Protein AF-A0A382VQM9-F1 (afdb_monomer_lite)

Sequence (97 aa):
MYSGVLDGTIPHLQFSIEIQSNNLTYHKPYTKKQQINYKLIKYLHEIEGLGYRKISQKMNSWGIPTIRGKKWFPQSVFSVLKRKHQRDMRIEQIRNK

Organism: NCBI:txid408172

Structure (mmCIF, N/CA/C/O backbone):
data_AF-A0A382VQM9-F1
#
_entry.id   AF-A0A382VQM9-F1
#
loop_
_atom_site.group_PDB
_atom_site.id
_atom_site.type_symbol
_atom_site.label_atom_id
_atom_site.label_alt_id
_atom_site.label_comp_id
_atom_site.label_asym_id
_atom_site.label_entity_id
_atom_site.label_seq_id
_atom_site.pdbx_PDB_ins_code
_atom_site.Cartn_x
_atom_site.Cartn_y
_atom_site.Cartn_z
_atom_site.occupancy
_atom_site.B_iso_or_equiv
_atom_site.auth_seq_id
_atom_site.auth_comp_id
_atom_site.auth_asym_id
_atom_site.auth_atom_id
_atom_site.pdbx_PDB_model_num
ATOM 1 N N . MET A 1 1 ? 26.542 -57.636 -54.377 1.00 38.16 1 MET A N 1
ATOM 2 C CA . MET A 1 1 ? 25.975 -57.012 -53.164 1.00 38.16 1 MET A CA 1
ATOM 3 C C . MET A 1 1 ? 26.487 -55.582 -53.109 1.00 38.16 1 MET A C 1
ATOM 5 O O . MET A 1 1 ? 27.626 -55.384 -52.719 1.00 38.16 1 MET A O 1
ATOM 9 N N . TYR A 1 2 ? 25.710 -54.613 -53.596 1.00 44.34 2 TYR A N 1
ATOM 10 C CA . TYR A 1 2 ? 26.080 -53.199 -53.507 1.00 44.34 2 TYR A CA 1
ATOM 11 C C . TYR A 1 2 ? 25.390 -52.599 -52.283 1.00 44.34 2 TYR A C 1
ATOM 13 O O . TYR A 1 2 ? 24.163 -52.569 -52.212 1.00 44.34 2 TYR A O 1
ATOM 21 N N . SER A 1 3 ? 26.190 -52.185 -51.302 1.00 53.97 3 SER A N 1
ATOM 22 C CA . SER A 1 3 ? 25.751 -51.393 -50.159 1.00 53.97 3 SER A CA 1
ATOM 23 C C . SER A 1 3 ? 25.333 -50.011 -50.660 1.00 53.97 3 SER A C 1
ATOM 25 O O . SER A 1 3 ? 26.183 -49.217 -51.062 1.00 53.97 3 SER A O 1
ATOM 27 N N . GLY A 1 4 ? 24.028 -49.738 -50.676 1.00 56.97 4 GLY A N 1
ATOM 28 C CA . GLY A 1 4 ? 23.496 -48.417 -50.991 1.00 56.97 4 GLY A CA 1
ATOM 29 C C . GLY A 1 4 ? 23.845 -47.434 -49.880 1.00 56.97 4 GLY A C 1
ATOM 30 O O . GLY A 1 4 ? 23.114 -47.320 -48.900 1.00 56.97 4 GLY A O 1
ATOM 31 N N . VAL A 1 5 ? 24.983 -46.756 -50.016 1.00 60.66 5 VAL A N 1
ATOM 32 C CA . VAL A 1 5 ? 25.283 -45.544 -49.251 1.00 60.66 5 VAL A CA 1
ATOM 33 C C . VAL A 1 5 ? 24.310 -44.476 -49.745 1.00 60.66 5 VAL A C 1
ATOM 35 O O . VAL A 1 5 ? 24.232 -44.220 -50.945 1.00 60.66 5 VAL A O 1
ATOM 38 N N . LEU A 1 6 ? 23.514 -43.911 -48.837 1.00 61.03 6 LEU A N 1
ATOM 39 C CA . LEU A 1 6 ? 22.602 -42.814 -49.151 1.00 61.03 6 LEU A CA 1
ATOM 40 C C . LEU A 1 6 ? 23.435 -41.561 -49.439 1.00 61.03 6 LEU A C 1
ATOM 42 O O . LEU A 1 6 ? 23.846 -40.861 -48.518 1.00 61.03 6 LEU A O 1
ATOM 46 N N . ASP A 1 7 ? 23.706 -41.314 -50.717 1.00 63.38 7 ASP A N 1
ATOM 47 C CA . ASP A 1 7 ? 24.380 -40.110 -51.193 1.00 63.38 7 ASP A CA 1
ATOM 48 C C . ASP A 1 7 ? 23.315 -39.023 -51.417 1.00 63.38 7 ASP A C 1
ATOM 50 O O . ASP A 1 7 ? 22.604 -39.007 -52.423 1.00 63.38 7 ASP A O 1
ATOM 54 N N . GLY A 1 8 ? 23.106 -38.174 -50.407 1.00 70.31 8 GLY A N 1
ATOM 55 C CA . GLY A 1 8 ? 22.098 -37.115 -50.442 1.00 70.31 8 GLY A CA 1
ATOM 56 C C . GLY A 1 8 ? 22.205 -36.148 -49.263 1.00 70.31 8 GLY A C 1
ATOM 57 O O . GLY A 1 8 ? 22.527 -36.536 -48.140 1.00 70.31 8 GLY A O 1
ATOM 58 N N . THR A 1 9 ? 21.936 -34.865 -49.513 1.00 72.06 9 THR A N 1
ATOM 59 C CA . THR A 1 9 ? 21.927 -33.821 -48.484 1.00 72.06 9 THR A CA 1
ATOM 60 C C . THR A 1 9 ? 20.751 -34.023 -47.528 1.00 72.06 9 THR A C 1
ATOM 62 O O . THR A 1 9 ? 19.591 -34.010 -47.933 1.00 72.06 9 THR A O 1
ATOM 65 N N . ILE A 1 10 ? 21.042 -34.201 -46.236 1.00 77.56 10 ILE A N 1
ATOM 66 C CA . ILE A 1 10 ? 20.014 -34.309 -45.194 1.00 77.56 10 ILE A CA 1
ATOM 67 C C . ILE A 1 10 ? 19.421 -32.907 -44.965 1.00 77.56 10 ILE A C 1
ATOM 69 O O . ILE A 1 10 ? 20.153 -32.005 -44.534 1.00 77.56 10 ILE A O 1
ATOM 73 N N . PRO A 1 11 ? 18.122 -32.687 -45.239 1.00 78.50 11 PRO A N 1
ATOM 74 C CA . PRO A 1 11 ? 17.492 -31.403 -44.979 1.00 78.50 11 PRO A CA 1
ATOM 75 C C . PRO A 1 11 ? 17.464 -31.167 -43.469 1.00 78.50 11 PRO A C 1
ATOM 77 O O . PRO A 1 11 ? 16.937 -31.979 -42.709 1.00 78.50 11 PRO A O 1
ATOM 80 N N . HIS A 1 12 ? 18.040 -30.055 -43.028 1.00 81.50 12 HIS A N 1
ATOM 81 C CA . HIS A 1 12 ? 18.040 -29.653 -41.630 1.00 81.50 12 HIS A CA 1
ATOM 82 C C . HIS A 1 12 ? 17.534 -28.221 -41.509 1.00 81.50 12 HIS A C 1
ATOM 84 O O . HIS A 1 12 ? 17.788 -27.370 -42.362 1.00 81.50 12 HIS A O 1
ATOM 90 N N . LEU A 1 13 ? 16.790 -27.972 -40.437 1.00 84.31 13 LEU A N 1
ATOM 91 C CA . LEU A 1 13 ? 16.310 -26.650 -40.082 1.00 84.31 13 LEU A CA 1
ATOM 92 C C . LEU A 1 13 ? 17.270 -26.060 -39.054 1.00 84.31 13 LEU A C 1
ATOM 94 O O . LEU A 1 13 ? 17.420 -26.603 -37.961 1.00 84.31 13 LEU A O 1
ATOM 98 N N . GLN A 1 14 ? 17.890 -24.940 -39.404 1.00 85.69 14 GLN A N 1
ATOM 99 C CA . GLN A 1 14 ? 18.686 -24.153 -38.477 1.00 85.69 14 GLN A CA 1
ATOM 100 C C . GLN A 1 14 ? 17.975 -22.832 -38.212 1.00 85.69 14 GLN A C 1
ATOM 102 O O . GLN A 1 14 ? 17.559 -22.134 -39.135 1.00 85.69 14 GLN A O 1
ATOM 107 N N . PHE A 1 15 ? 17.856 -22.481 -36.941 1.00 89.44 15 PHE A N 1
ATOM 108 C CA . PHE A 1 15 ? 17.435 -21.158 -36.514 1.00 89.44 15 PHE A CA 1
ATOM 109 C C . PHE A 1 15 ? 18.259 -20.736 -35.301 1.00 89.44 15 PHE A C 1
ATOM 111 O O . PHE A 1 15 ? 18.788 -21.572 -34.565 1.00 89.44 15 PHE A O 1
ATOM 118 N N . SER A 1 16 ? 18.337 -19.427 -35.096 1.00 88.56 16 SER A N 1
ATOM 119 C CA . SER A 1 16 ? 18.938 -18.817 -33.916 1.00 88.56 16 SER A CA 1
ATOM 120 C C . SER A 1 16 ? 17.827 -18.222 -33.059 1.00 88.56 16 SER A C 1
ATOM 122 O O . SER A 1 16 ? 16.922 -17.575 -33.584 1.00 88.56 16 SER A O 1
ATOM 124 N N . ILE A 1 17 ? 17.891 -18.443 -31.747 1.00 88.75 17 ILE A N 1
ATOM 125 C CA . ILE A 1 17 ? 17.015 -17.785 -30.774 1.00 88.75 17 ILE A CA 1
ATOM 126 C C . ILE A 1 17 ? 17.882 -16.867 -29.923 1.00 88.75 17 ILE A C 1
ATOM 128 O O . ILE A 1 17 ? 18.872 -17.309 -29.344 1.00 88.75 17 ILE A O 1
ATOM 132 N N . GLU A 1 18 ? 17.465 -15.612 -29.804 1.00 85.69 18 GLU A N 1
ATOM 133 C CA . GLU A 1 18 ? 18.025 -14.659 -28.852 1.00 85.69 18 GLU A CA 1
ATOM 134 C C . GLU A 1 18 ? 17.011 -14.401 -27.737 1.00 85.69 18 GLU A C 1
ATOM 136 O O . GLU A 1 18 ? 15.826 -14.181 -27.988 1.00 85.69 18 GLU A O 1
ATOM 141 N N . ILE A 1 19 ? 17.477 -14.453 -26.488 1.00 84.94 19 ILE A N 1
ATOM 142 C CA . ILE A 1 19 ? 16.657 -14.218 -25.297 1.00 84.94 19 ILE A CA 1
ATOM 143 C C . ILE A 1 19 ? 17.305 -13.085 -24.511 1.00 84.94 19 ILE A C 1
ATOM 145 O O . ILE A 1 19 ? 18.454 -13.194 -24.086 1.00 84.94 19 ILE A O 1
ATOM 149 N N . GLN A 1 20 ? 16.549 -12.017 -24.272 1.00 80.94 20 GLN A N 1
ATOM 150 C CA . GLN A 1 20 ? 16.962 -10.905 -23.425 1.00 80.94 20 GLN A CA 1
ATOM 151 C C . GLN A 1 20 ? 16.098 -10.867 -22.161 1.00 80.94 20 GLN A C 1
ATOM 153 O O . GLN A 1 20 ? 14.905 -11.160 -22.194 1.00 80.94 20 GLN A O 1
ATOM 158 N N . SER A 1 21 ? 16.698 -10.510 -21.023 1.00 80.88 21 SER A N 1
ATOM 159 C CA . SER A 1 21 ? 15.940 -10.207 -19.809 1.00 80.88 21 SER A CA 1
ATOM 160 C C . SER A 1 21 ? 16.595 -9.078 -19.023 1.00 80.88 21 SER A C 1
ATOM 162 O O . SER A 1 21 ? 17.809 -9.075 -18.817 1.00 80.88 21 SER A O 1
ATOM 164 N N . ASN A 1 22 ? 15.785 -8.158 -18.499 1.00 85.12 22 ASN A N 1
ATOM 165 C CA . ASN A 1 22 ? 16.258 -7.079 -17.624 1.00 85.12 22 ASN A CA 1
ATOM 166 C C . ASN A 1 22 ? 16.152 -7.454 -16.137 1.00 85.12 22 ASN A C 1
ATOM 168 O O . ASN A 1 22 ? 15.980 -6.605 -15.262 1.00 85.12 22 ASN A O 1
ATOM 172 N N . ASN A 1 23 ? 16.254 -8.747 -15.821 1.00 81.12 23 ASN A N 1
ATOM 173 C CA . ASN A 1 23 ? 16.098 -9.247 -14.454 1.00 81.12 23 ASN A CA 1
ATOM 174 C C . ASN A 1 23 ? 17.187 -8.737 -13.494 1.00 81.12 23 ASN A C 1
ATOM 176 O O . ASN A 1 23 ? 16.967 -8.707 -12.283 1.00 81.12 23 ASN A O 1
ATOM 180 N N . LEU A 1 24 ? 18.332 -8.298 -14.030 1.00 82.88 24 LEU A N 1
ATOM 181 C CA . LEU A 1 24 ? 19.457 -7.744 -13.273 1.00 82.88 24 LEU A CA 1
ATOM 182 C C . LEU A 1 24 ? 19.340 -6.229 -13.015 1.00 82.88 24 LEU A C 1
ATOM 184 O O . LEU A 1 24 ? 20.195 -5.653 -12.343 1.00 82.88 24 LEU A O 1
ATOM 188 N N . THR A 1 25 ? 18.294 -5.555 -13.508 1.00 82.94 25 THR A N 1
ATOM 189 C CA . THR A 1 25 ? 18.081 -4.133 -13.209 1.00 82.94 25 THR A CA 1
ATOM 190 C C . THR A 1 25 ? 17.675 -3.943 -11.745 1.00 82.94 25 THR A C 1
ATOM 192 O O . THR A 1 25 ? 16.670 -4.481 -11.273 1.00 82.94 25 THR A O 1
ATOM 195 N N . TYR A 1 26 ? 18.448 -3.148 -10.999 1.00 84.62 26 TYR A N 1
ATOM 196 C CA . TYR A 1 26 ? 18.162 -2.894 -9.589 1.00 84.62 26 TYR A CA 1
ATOM 197 C C . TYR A 1 26 ? 16.861 -2.101 -9.397 1.00 84.62 26 TYR A C 1
ATOM 199 O O . TYR A 1 26 ? 16.658 -1.020 -9.955 1.00 84.62 26 TYR A O 1
ATOM 207 N N . HIS A 1 27 ? 16.007 -2.592 -8.498 1.00 83.81 27 HIS A N 1
ATOM 208 C CA . HIS A 1 27 ? 14.822 -1.884 -8.032 1.00 83.81 27 HIS A CA 1
ATOM 209 C C . HIS A 1 27 ? 14.820 -1.818 -6.509 1.00 83.81 27 HIS A C 1
ATOM 211 O O . HIS A 1 27 ? 14.772 -2.848 -5.840 1.00 83.81 27 HIS A O 1
ATOM 217 N N . LYS A 1 28 ? 14.765 -0.602 -5.947 1.00 87.19 28 LYS A N 1
ATOM 218 C CA . LYS A 1 28 ? 14.651 -0.413 -4.492 1.00 87.19 28 LYS A CA 1
ATOM 219 C C . LYS A 1 28 ? 13.468 -1.221 -3.954 1.00 87.19 28 LYS A C 1
ATOM 221 O O . LYS A 1 28 ? 12.349 -0.888 -4.355 1.00 87.19 28 LYS A O 1
ATOM 226 N N . PRO A 1 29 ? 13.657 -2.219 -3.075 1.00 88.06 29 PRO A N 1
ATOM 227 C CA . PRO A 1 29 ? 12.580 -3.095 -2.630 1.00 88.06 29 PRO A CA 1
ATOM 228 C C . PRO A 1 29 ? 11.525 -2.330 -1.826 1.00 88.06 29 PRO A C 1
ATOM 230 O O . PRO A 1 29 ? 11.793 -1.289 -1.220 1.00 88.06 29 PRO A O 1
ATOM 233 N N . TYR A 1 30 ? 10.300 -2.850 -1.837 1.00 91.69 30 TYR A N 1
ATOM 234 C CA . TYR A 1 30 ? 9.238 -2.349 -0.970 1.00 91.69 30 TYR A CA 1
ATOM 235 C C . TYR A 1 30 ? 9.560 -2.774 0.464 1.00 91.69 30 TYR A C 1
ATOM 237 O O . TYR A 1 30 ? 9.859 -3.941 0.709 1.00 91.69 30 TYR A O 1
ATOM 245 N N . THR A 1 31 ? 9.566 -1.842 1.415 1.00 94.31 31 THR A N 1
ATOM 246 C CA . THR A 1 31 ? 9.984 -2.182 2.781 1.00 94.31 31 THR A CA 1
ATOM 247 C C . THR A 1 31 ? 8.956 -3.094 3.455 1.00 94.31 31 THR A C 1
ATOM 249 O O . THR A 1 31 ? 7.767 -3.044 3.136 1.00 94.31 31 THR A O 1
ATOM 252 N N . LYS A 1 32 ? 9.380 -3.897 4.442 1.00 95.25 32 LYS A N 1
ATOM 253 C CA . LYS A 1 32 ? 8.484 -4.820 5.170 1.00 95.25 32 LYS A CA 1
ATOM 254 C C . LYS A 1 32 ? 7.229 -4.113 5.703 1.00 95.25 32 LYS A C 1
ATOM 256 O O . LYS A 1 32 ? 6.115 -4.567 5.460 1.00 95.25 32 LYS A O 1
ATOM 261 N N . LYS A 1 33 ? 7.394 -2.945 6.340 1.00 94.69 33 LYS A N 1
ATOM 262 C CA . LYS A 1 33 ? 6.280 -2.121 6.847 1.00 94.69 33 LYS A CA 1
ATOM 263 C C . LYS A 1 33 ? 5.351 -1.644 5.730 1.00 94.69 33 LYS A C 1
ATOM 265 O O . LYS A 1 33 ? 4.134 -1.681 5.884 1.00 94.69 33 LYS A O 1
ATOM 270 N N . GLN A 1 34 ? 5.913 -1.205 4.601 1.00 95.56 34 GLN A N 1
ATOM 271 C CA . GLN A 1 34 ? 5.119 -0.825 3.436 1.00 95.56 34 GLN A CA 1
ATOM 272 C C . GLN A 1 34 ? 4.280 -2.012 2.940 1.00 95.56 34 GLN A C 1
ATOM 274 O O . GLN A 1 34 ? 3.087 -1.855 2.687 1.00 95.56 34 GLN A O 1
ATOM 279 N N . GLN A 1 35 ? 4.881 -3.200 2.854 1.00 96.31 35 GLN A N 1
ATOM 280 C CA . GLN A 1 35 ? 4.221 -4.405 2.357 1.00 96.31 35 GLN A CA 1
ATOM 281 C C . GLN A 1 35 ? 3.107 -4.895 3.281 1.00 96.31 35 GLN A C 1
ATOM 283 O O . GLN A 1 35 ? 2.035 -5.238 2.788 1.00 96.31 35 GLN A O 1
ATOM 288 N N . ILE A 1 36 ? 3.329 -4.872 4.597 1.00 96.81 36 ILE A N 1
ATOM 289 C CA . ILE A 1 36 ? 2.305 -5.202 5.599 1.00 96.81 36 ILE A CA 1
ATOM 290 C C . ILE A 1 36 ? 1.127 -4.233 5.488 1.00 96.81 36 ILE A C 1
ATOM 292 O O . ILE A 1 36 ? -0.010 -4.674 5.341 1.00 96.81 36 ILE A O 1
ATOM 296 N N . ASN A 1 37 ? 1.395 -2.922 5.463 1.00 96.75 37 ASN A N 1
ATOM 297 C CA . ASN A 1 37 ? 0.343 -1.914 5.332 1.00 96.75 37 ASN A CA 1
ATOM 298 C C . ASN A 1 37 ? -0.464 -2.098 4.040 1.00 96.75 37 ASN A C 1
ATOM 300 O O . ASN A 1 37 ? -1.688 -2.039 4.077 1.00 96.75 37 ASN A O 1
ATOM 304 N N . TYR A 1 38 ? 0.202 -2.348 2.906 1.00 98.00 38 TYR A N 1
ATOM 305 C CA . TYR A 1 38 ? -0.480 -2.617 1.639 1.00 98.00 38 TYR A CA 1
ATOM 306 C C . TYR A 1 38 ? -1.361 -3.868 1.713 1.00 98.00 38 TYR A C 1
ATOM 308 O O . TYR A 1 38 ? -2.525 -3.793 1.337 1.00 98.00 38 TYR A O 1
ATOM 316 N N . LYS A 1 39 ? -0.834 -4.994 2.213 1.00 98.12 39 LYS A N 1
ATOM 317 C CA . LYS A 1 39 ? -1.591 -6.251 2.323 1.00 98.12 39 LYS A CA 1
ATOM 318 C C . LYS A 1 39 ? -2.828 -6.085 3.202 1.00 98.12 39 LYS A C 1
ATOM 320 O O . LYS A 1 39 ? -3.910 -6.491 2.796 1.00 98.12 39 LYS A O 1
ATOM 325 N N . LEU A 1 40 ? -2.674 -5.442 4.359 1.00 98.00 40 LEU A N 1
ATOM 326 C CA . LEU A 1 40 ? -3.780 -5.183 5.276 1.00 98.00 40 LEU A CA 1
ATOM 327 C C . LEU A 1 40 ? -4.838 -4.277 4.638 1.00 98.00 40 LEU A C 1
ATOM 329 O O . LEU A 1 40 ? -6.018 -4.603 4.658 1.00 98.00 40 LEU A O 1
ATOM 333 N N . ILE A 1 41 ? -4.426 -3.160 4.031 1.00 98.31 41 ILE A N 1
ATOM 334 C CA . ILE A 1 41 ? -5.358 -2.243 3.359 1.00 98.31 41 ILE A CA 1
ATOM 335 C C . ILE A 1 41 ? -6.080 -2.939 2.206 1.00 98.31 41 ILE A C 1
ATOM 337 O O . ILE A 1 41 ? -7.285 -2.759 2.060 1.00 98.31 41 ILE A O 1
ATOM 341 N N . LYS A 1 42 ? -5.362 -3.732 1.405 1.00 98.38 42 LYS A N 1
ATOM 342 C CA . LYS A 1 42 ? -5.936 -4.488 0.291 1.00 98.38 42 LYS A CA 1
ATOM 343 C C . LYS A 1 42 ? -6.979 -5.486 0.786 1.00 98.38 42 LYS A C 1
ATOM 345 O O . LYS A 1 42 ? -8.091 -5.476 0.281 1.00 98.38 42 LYS A O 1
ATOM 350 N N . TYR A 1 43 ? -6.648 -6.270 1.811 1.00 98.50 43 TYR A N 1
ATOM 351 C CA . TYR A 1 43 ? -7.579 -7.209 2.436 1.00 98.50 43 TYR A CA 1
ATOM 352 C C . TYR A 1 43 ? -8.849 -6.499 2.927 1.00 98.50 43 TYR A C 1
ATOM 354 O O . TYR A 1 43 ? -9.958 -6.877 2.565 1.00 98.50 43 TYR A O 1
ATOM 362 N N . LEU A 1 44 ? -8.693 -5.405 3.678 1.00 98.44 44 LEU A N 1
ATOM 363 C CA . LEU A 1 44 ? -9.831 -4.646 4.199 1.00 98.44 44 LEU A CA 1
ATOM 364 C C . LEU A 1 44 ? -10.696 -4.019 3.097 1.00 98.44 44 LEU A C 1
ATOM 366 O O . LEU A 1 44 ? -11.885 -3.801 3.307 1.00 98.44 44 LEU A O 1
ATOM 370 N N . HIS A 1 45 ? -10.105 -3.670 1.958 1.00 98.31 45 HIS A N 1
ATOM 371 C CA . HIS A 1 45 ? -10.830 -3.039 0.865 1.00 98.31 45 HIS A CA 1
ATOM 372 C C . HIS A 1 45 ? -11.529 -4.056 -0.039 1.00 98.31 45 HIS A C 1
ATOM 374 O O . HIS A 1 45 ? -12.707 -3.887 -0.333 1.00 98.31 45 HIS A O 1
ATOM 380 N N . GLU A 1 46 ? -10.809 -5.089 -0.474 1.00 97.94 46 GLU A N 1
ATOM 381 C CA . GLU A 1 46 ? -11.273 -6.035 -1.493 1.00 97.94 46 GLU A CA 1
ATOM 382 C C . GLU A 1 46 ? -12.017 -7.231 -0.893 1.00 97.94 46 GLU A C 1
ATOM 384 O O . GLU A 1 46 ? -13.002 -7.671 -1.472 1.00 97.94 46 GLU A O 1
ATOM 389 N N . ILE A 1 47 ? -11.576 -7.744 0.262 1.00 98.12 47 ILE A N 1
ATOM 390 C CA . ILE A 1 47 ? -12.188 -8.922 0.898 1.00 98.12 47 ILE A CA 1
ATOM 391 C C . ILE A 1 47 ? -13.307 -8.497 1.849 1.00 98.12 47 ILE A C 1
ATOM 393 O O . ILE A 1 47 ? -14.419 -9.002 1.773 1.00 98.12 47 ILE A O 1
ATOM 397 N N . GLU A 1 48 ? -13.037 -7.520 2.716 1.00 97.62 48 GLU A N 1
ATOM 398 C CA . GLU A 1 48 ? -14.014 -7.035 3.706 1.00 97.62 48 GLU A CA 1
ATOM 399 C C . GLU A 1 48 ? -14.943 -5.935 3.154 1.00 97.62 48 GLU A C 1
ATOM 401 O O . GLU A 1 48 ? -15.828 -5.450 3.860 1.00 97.62 48 GLU A O 1
ATOM 406 N N . GLY A 1 49 ? -14.716 -5.469 1.920 1.00 97.88 49 GLY A N 1
ATOM 407 C CA . GLY A 1 49 ? -15.559 -4.463 1.264 1.00 97.88 49 GLY A CA 1
ATOM 408 C C . GLY A 1 49 ? -15.580 -3.090 1.950 1.00 97.88 49 GLY A C 1
ATOM 409 O O . GLY A 1 49 ? -16.521 -2.310 1.775 1.00 97.88 49 GLY A O 1
ATOM 410 N N . LEU A 1 50 ? -14.580 -2.755 2.774 1.00 98.06 50 LEU A N 1
ATOM 411 C CA . LEU A 1 50 ? -14.579 -1.491 3.506 1.00 98.06 50 LEU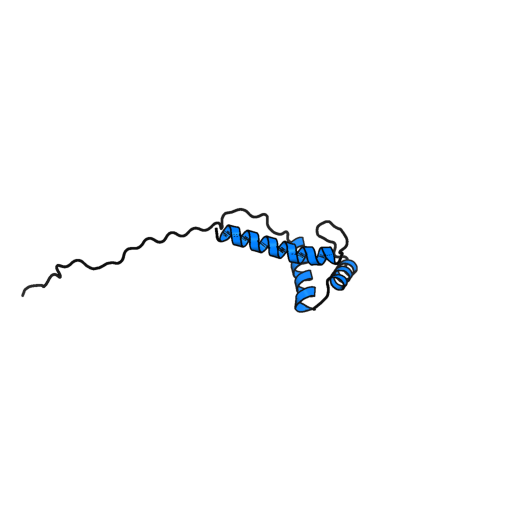 A CA 1
ATOM 412 C C . LEU A 1 50 ? -14.194 -0.320 2.598 1.00 98.06 50 LEU A C 1
ATOM 414 O O . LEU A 1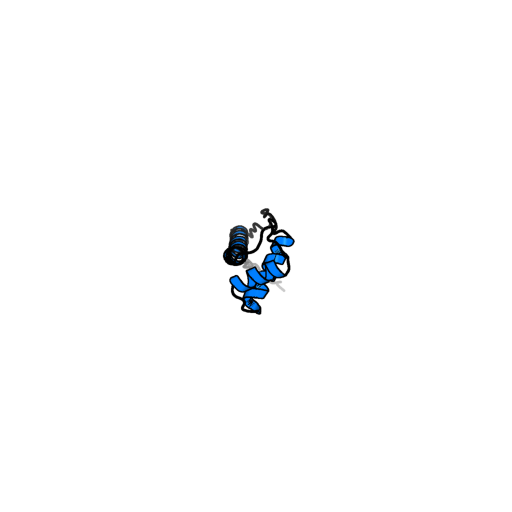 50 ? -13.179 -0.322 1.897 1.00 98.06 50 LEU A O 1
ATOM 418 N N . GLY A 1 51 ? -14.970 0.760 2.696 1.00 98.25 51 GLY A N 1
ATOM 419 C CA . GLY A 1 51 ? -14.604 2.044 2.105 1.00 98.25 51 GLY A CA 1
ATOM 420 C C . GLY A 1 51 ? -13.395 2.683 2.801 1.00 98.25 51 GLY A C 1
ATOM 421 O O . GLY A 1 51 ? -13.158 2.485 3.998 1.00 98.25 51 GLY A O 1
ATOM 422 N N . TYR A 1 52 ? -12.661 3.536 2.081 1.00 98.50 52 TYR A N 1
ATOM 423 C CA . TYR A 1 52 ? -11.406 4.140 2.559 1.00 98.50 52 TYR A CA 1
ATOM 424 C C . TYR A 1 52 ? -11.531 4.901 3.884 1.00 98.50 52 TYR A C 1
ATOM 426 O O . TYR A 1 52 ? -10.607 4.876 4.699 1.00 98.50 52 TYR A O 1
ATOM 434 N N . ARG A 1 53 ? -12.685 5.533 4.142 1.00 98.50 53 ARG A N 1
ATOM 435 C CA . ARG A 1 53 ? -12.963 6.198 5.423 1.00 98.50 53 ARG A CA 1
ATOM 436 C C . ARG A 1 53 ? -12.934 5.215 6.591 1.00 98.50 53 ARG A C 1
ATOM 438 O O . ARG A 1 53 ? -12.181 5.446 7.537 1.00 98.50 53 ARG A O 1
ATOM 445 N N . LYS A 1 54 ? -13.667 4.102 6.495 1.00 98.50 54 LYS A N 1
ATOM 446 C CA . LYS A 1 54 ? -13.699 3.060 7.536 1.00 98.50 54 LYS A CA 1
ATOM 447 C C . LYS A 1 54 ? -12.318 2.442 7.748 1.00 98.50 54 LYS A C 1
ATOM 449 O O . LYS A 1 54 ? -11.906 2.258 8.888 1.00 98.50 54 LYS A O 1
ATOM 454 N N . ILE A 1 55 ? -11.572 2.193 6.669 1.00 98.62 55 ILE A N 1
ATOM 455 C CA . ILE A 1 55 ? -10.205 1.659 6.757 1.00 98.62 55 ILE A CA 1
ATOM 456 C C . ILE A 1 55 ? -9.293 2.628 7.514 1.00 98.62 55 ILE A C 1
ATOM 458 O O . ILE A 1 55 ? -8.614 2.218 8.451 1.00 98.62 55 ILE A O 1
ATOM 462 N N . SER A 1 56 ? -9.307 3.919 7.162 1.00 98.44 56 SER A N 1
ATOM 463 C CA . SER A 1 56 ? -8.474 4.917 7.847 1.00 98.44 56 SER A CA 1
ATOM 464 C C . SER A 1 56 ? -8.784 5.004 9.346 1.00 98.44 56 SER A C 1
ATOM 466 O O . SER A 1 56 ? -7.866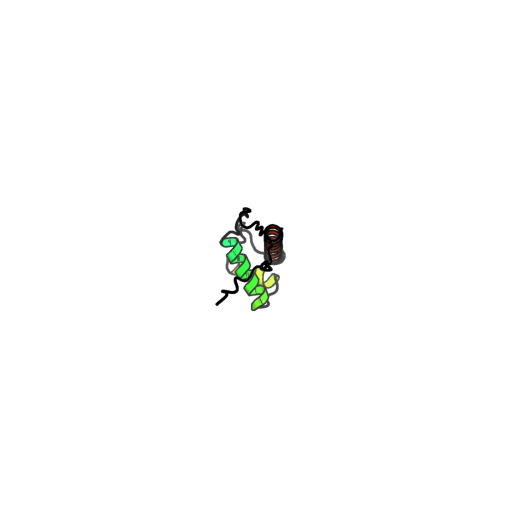 5.050 10.164 1.00 98.44 56 SER A O 1
ATOM 468 N N . GLN A 1 57 ? -10.066 4.942 9.717 1.00 98.44 57 GLN A N 1
ATOM 469 C CA . GLN A 1 57 ? -10.507 4.919 11.110 1.00 98.44 57 GLN A CA 1
ATOM 470 C C . GLN A 1 57 ? -10.040 3.653 11.838 1.00 98.44 57 GLN A C 1
ATOM 472 O O . GLN A 1 57 ? -9.459 3.779 12.913 1.00 98.44 57 GLN A O 1
ATOM 477 N N . LYS A 1 58 ? -10.209 2.459 11.245 1.00 98.25 58 LYS A N 1
ATOM 478 C CA . LYS A 1 58 ? -9.718 1.193 11.820 1.00 98.25 58 LYS A CA 1
ATOM 479 C C . LYS A 1 58 ? -8.210 1.225 12.050 1.00 98.25 58 LYS A C 1
ATOM 481 O O . LYS A 1 58 ? -7.764 0.950 13.155 1.00 98.25 58 LYS A O 1
ATOM 486 N N . MET A 1 59 ? -7.424 1.629 11.051 1.00 98.00 59 MET A N 1
ATOM 487 C CA . MET A 1 59 ? -5.965 1.683 11.195 1.00 98.00 59 MET A CA 1
ATOM 488 C C . MET A 1 59 ? -5.520 2.639 12.306 1.00 98.00 59 MET A C 1
ATOM 490 O O . MET A 1 59 ? -4.613 2.311 13.067 1.00 98.00 59 MET A O 1
ATOM 494 N N . ASN A 1 60 ? -6.174 3.798 12.425 1.00 98.25 60 ASN A N 1
ATOM 495 C CA . ASN A 1 60 ? -5.912 4.739 13.514 1.00 98.25 60 ASN A CA 1
ATOM 496 C C . ASN A 1 60 ? -6.338 4.179 14.879 1.00 98.25 60 ASN A C 1
ATOM 498 O O . ASN A 1 60 ? -5.608 4.349 15.849 1.00 98.25 60 ASN A O 1
ATOM 502 N N . SER A 1 61 ? -7.489 3.505 14.950 1.00 98.25 61 SER A N 1
ATOM 503 C CA . SER A 1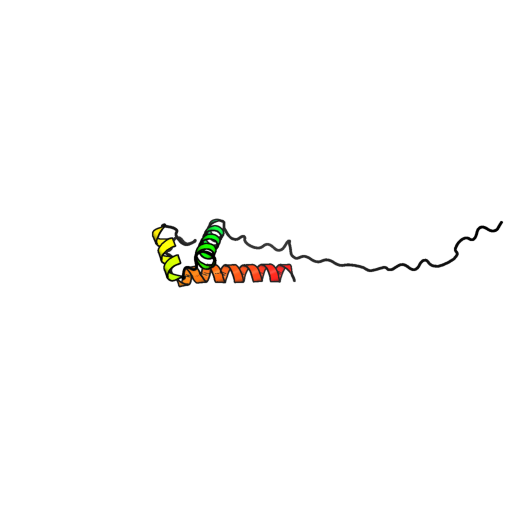 61 ? -8.002 2.874 16.173 1.00 98.25 61 SER A CA 1
ATOM 504 C C . SER A 1 61 ? -7.110 1.732 16.655 1.00 98.25 61 SER A C 1
ATOM 506 O O . SER A 1 61 ? -6.898 1.600 17.853 1.00 98.25 61 SER A O 1
ATOM 508 N N . TRP A 1 62 ? -6.536 0.954 15.740 1.00 97.94 62 TRP A N 1
ATOM 509 C CA . TRP A 1 62 ? -5.562 -0.093 16.056 1.00 97.94 62 TRP A CA 1
ATOM 510 C C . TRP A 1 62 ? -4.166 0.448 16.381 1.00 97.94 62 TRP A C 1
ATOM 512 O O . TRP A 1 62 ? -3.242 -0.331 16.594 1.00 97.94 62 TRP A O 1
ATOM 522 N N 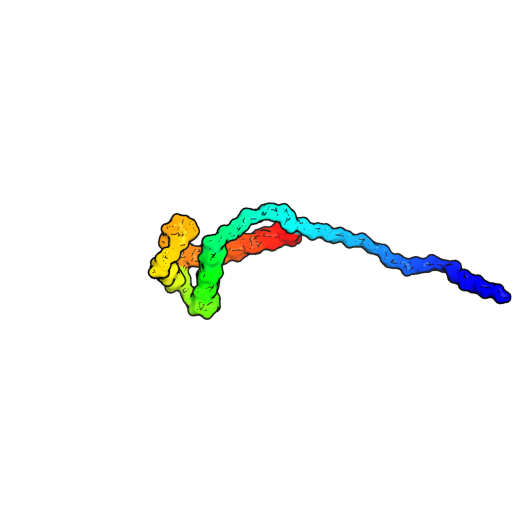. GLY A 1 63 ? -3.976 1.771 16.362 1.00 97.38 63 GLY A N 1
ATOM 523 C CA . GLY A 1 63 ? -2.681 2.386 16.633 1.00 97.38 63 GLY A CA 1
ATOM 524 C C . GLY A 1 63 ? -1.621 2.069 15.576 1.00 97.38 63 GLY A C 1
ATOM 525 O O . GLY A 1 63 ? -0.434 2.163 15.868 1.00 97.38 63 GLY A O 1
ATOM 526 N N . ILE A 1 64 ? -2.013 1.702 14.349 1.00 97.31 64 ILE A N 1
ATOM 527 C CA . ILE A 1 64 ? -1.080 1.390 13.261 1.00 97.31 64 ILE A CA 1
ATOM 528 C C . ILE A 1 64 ? -0.768 2.681 12.499 1.00 97.31 64 ILE A C 1
ATOM 530 O O . ILE A 1 64 ? -1.602 3.141 11.715 1.00 97.31 64 ILE A O 1
ATOM 534 N N . PRO A 1 65 ? 0.428 3.281 12.637 1.00 96.94 65 PRO A N 1
ATOM 535 C CA . PRO A 1 65 ? 0.749 4.499 11.916 1.00 96.94 65 PRO A CA 1
ATOM 536 C C . PRO A 1 65 ? 1.139 4.210 10.463 1.00 96.94 65 PRO A C 1
ATOM 538 O O . PRO A 1 65 ? 1.592 3.122 10.088 1.00 96.94 65 PRO A O 1
ATOM 541 N N . THR A 1 66 ? 1.063 5.244 9.629 1.00 96.62 66 THR A N 1
ATOM 542 C CA . THR A 1 66 ? 1.659 5.218 8.289 1.00 96.62 66 THR A CA 1
ATOM 543 C C . THR A 1 66 ? 3.172 4.954 8.358 1.00 96.62 66 THR A C 1
ATOM 545 O O . THR A 1 66 ? 3.812 5.007 9.413 1.00 96.62 66 THR A O 1
ATOM 548 N N . ILE A 1 67 ? 3.799 4.698 7.206 1.00 93.62 67 ILE A N 1
ATOM 549 C CA . ILE A 1 67 ? 5.256 4.477 7.125 1.00 93.62 67 ILE A CA 1
ATOM 550 C C . ILE A 1 67 ? 6.045 5.643 7.742 1.00 93.62 67 ILE A C 1
ATOM 552 O O . ILE A 1 67 ? 7.067 5.404 8.372 1.00 93.62 67 ILE A O 1
ATOM 556 N N . ARG A 1 68 ? 5.527 6.873 7.625 1.00 92.94 68 ARG A N 1
ATOM 557 C CA . ARG A 1 68 ? 6.122 8.103 8.174 1.00 92.94 68 ARG A CA 1
ATOM 558 C C . ARG A 1 68 ? 5.669 8.436 9.604 1.00 92.94 68 ARG A C 1
ATOM 560 O O . ARG A 1 68 ? 5.870 9.560 10.040 1.00 92.94 68 ARG A O 1
ATOM 567 N N . GLY A 1 69 ? 4.982 7.529 10.299 1.00 94.94 69 GLY A N 1
ATOM 568 C CA . GLY A 1 69 ? 4.524 7.768 11.675 1.00 94.94 69 GLY A CA 1
ATOM 569 C C . GLY A 1 69 ? 3.258 8.628 11.808 1.00 94.94 69 GLY A C 1
ATOM 570 O O . GLY A 1 69 ? 2.846 8.933 12.917 1.00 94.94 69 GLY A O 1
ATOM 571 N N . LYS A 1 70 ? 2.618 9.028 10.702 1.00 96.50 70 LYS A N 1
ATOM 572 C CA . LYS A 1 70 ? 1.406 9.871 10.716 1.00 96.50 70 LYS A CA 1
ATOM 573 C C . LYS A 1 70 ? 0.121 9.042 10.812 1.00 96.50 70 LYS A C 1
ATOM 575 O O . LYS A 1 70 ? 0.134 7.870 10.428 1.00 96.50 70 LYS A O 1
ATOM 580 N N . LYS A 1 71 ? -0.981 9.681 11.227 1.00 97.69 71 LYS A N 1
ATOM 581 C CA . LYS A 1 71 ? -2.346 9.131 11.152 1.00 97.69 71 LYS A CA 1
ATOM 582 C C . LYS A 1 71 ? -2.780 8.873 9.705 1.00 97.69 71 LYS A C 1
ATOM 584 O O . LYS A 1 71 ? -2.294 9.508 8.766 1.00 97.69 71 LYS A O 1
ATOM 589 N N . TRP A 1 72 ? -3.709 7.941 9.546 1.00 98.31 72 TRP A N 1
ATOM 590 C CA . TRP A 1 72 ? -4.357 7.612 8.286 1.00 98.31 72 TRP A CA 1
ATOM 591 C C . TRP A 1 72 ? -5.499 8.568 7.978 1.00 98.31 72 TRP A C 1
ATOM 593 O O . TRP A 1 72 ? -6.313 8.886 8.843 1.00 98.31 72 TRP A O 1
ATOM 603 N N . PHE A 1 73 ? -5.590 8.933 6.706 1.00 98.19 73 PHE A N 1
ATOM 604 C CA . PHE A 1 73 ? -6.718 9.631 6.111 1.00 98.19 73 PHE A CA 1
ATOM 605 C C . PHE A 1 73 ? -7.273 8.791 4.949 1.00 98.19 73 PHE A C 1
ATOM 607 O O . PHE A 1 73 ? -6.536 7.979 4.381 1.00 98.19 73 PHE A O 1
ATOM 614 N N . PRO A 1 74 ? -8.535 8.975 4.531 1.00 98.25 74 PRO A N 1
ATOM 615 C CA . PRO A 1 74 ? -9.102 8.216 3.414 1.00 98.25 74 PRO A CA 1
ATOM 616 C C . PRO A 1 74 ? -8.240 8.305 2.139 1.00 98.25 74 PRO A C 1
ATOM 618 O O . PRO A 1 74 ? -7.939 7.291 1.509 1.00 98.25 74 PRO A O 1
ATOM 621 N N . GLN A 1 75 ? -7.727 9.497 1.816 1.00 98.19 75 GLN A N 1
ATOM 622 C CA . GLN A 1 75 ? -6.836 9.715 0.674 1.00 98.19 75 GLN A CA 1
ATOM 623 C C . GLN A 1 75 ? -5.481 9.005 0.805 1.00 98.19 75 GLN A C 1
ATOM 625 O O . GLN A 1 75 ? -4.883 8.626 -0.206 1.00 98.19 75 GLN A O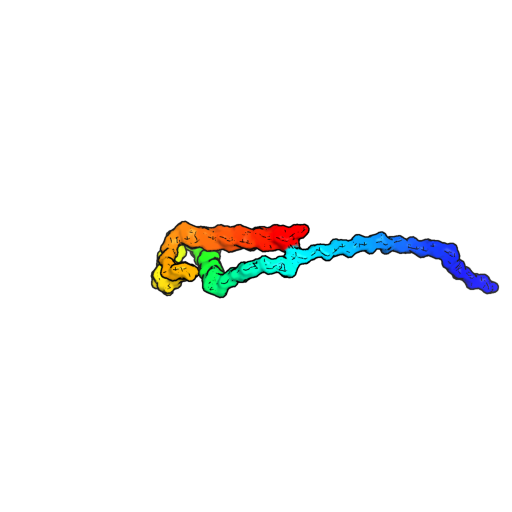 1
ATOM 630 N N . SER A 1 76 ? -4.980 8.798 2.030 1.00 97.31 76 SER A N 1
ATOM 631 C CA . SER A 1 76 ? -3.719 8.080 2.233 1.00 97.31 76 SER A CA 1
ATOM 632 C C . SER A 1 76 ? -3.902 6.579 2.022 1.00 97.31 76 SER A C 1
ATOM 634 O O . SER A 1 76 ? -3.016 5.947 1.454 1.00 97.31 76 SER A O 1
ATOM 636 N N . VAL A 1 77 ? -5.058 6.024 2.403 1.00 98.12 77 VAL A N 1
ATOM 637 C CA . VAL A 1 77 ? -5.434 4.627 2.120 1.00 98.12 77 VAL A CA 1
ATOM 638 C C . VAL A 1 77 ? -5.494 4.387 0.610 1.00 98.12 77 VAL A C 1
ATOM 640 O O . VAL A 1 77 ? -4.782 3.522 0.100 1.00 98.12 77 VAL A O 1
ATOM 643 N N . PHE A 1 78 ? -6.251 5.215 -0.117 1.00 98.19 78 PHE A N 1
ATOM 644 C CA . PHE A 1 78 ? -6.319 5.153 -1.581 1.00 98.19 78 PHE A CA 1
ATOM 645 C C . PHE A 1 78 ? -4.929 5.266 -2.228 1.00 98.19 78 PHE A C 1
ATOM 647 O O . PHE A 1 78 ? -4.564 4.483 -3.108 1.00 98.19 78 PHE A O 1
ATOM 654 N N . SER A 1 79 ? -4.111 6.210 -1.749 1.00 97.56 79 SER A N 1
ATOM 655 C CA . SER A 1 79 ? -2.759 6.423 -2.269 1.00 97.56 79 SER A CA 1
ATOM 656 C C . SER A 1 79 ? -1.869 5.189 -2.126 1.00 97.56 79 SER A C 1
ATOM 658 O O . SER A 1 79 ? -1.058 4.939 -3.012 1.00 97.56 79 SER A O 1
ATOM 660 N N . VAL A 1 80 ? -2.001 4.402 -1.054 1.00 97.38 80 VAL A N 1
ATOM 661 C CA . VAL A 1 80 ? -1.207 3.173 -0.882 1.00 97.38 80 VAL A CA 1
ATOM 662 C C . VAL A 1 80 ? -1.518 2.159 -1.982 1.00 97.38 80 VAL A C 1
ATOM 664 O O . VAL A 1 80 ? -0.586 1.665 -2.620 1.00 97.38 80 VAL A O 1
ATOM 667 N N . LEU A 1 81 ? -2.802 1.900 -2.246 1.00 97.81 81 LEU A N 1
ATOM 668 C CA . LEU A 1 81 ? -3.235 0.970 -3.292 1.00 97.81 81 LEU A CA 1
ATOM 669 C C . LEU A 1 81 ? -2.774 1.445 -4.676 1.00 97.81 81 LEU A C 1
ATOM 671 O O . LEU A 1 81 ? -2.073 0.721 -5.386 1.00 97.81 81 LEU A O 1
ATOM 675 N N . LYS A 1 82 ? -3.059 2.712 -5.007 1.00 97.94 82 LYS A N 1
ATOM 676 C CA . LYS A 1 82 ? -2.671 3.326 -6.284 1.00 97.94 82 LYS A CA 1
ATOM 677 C C . LYS A 1 82 ? -1.159 3.282 -6.513 1.00 97.94 82 LYS A C 1
ATOM 679 O O . LYS A 1 82 ? -0.701 2.906 -7.590 1.00 97.94 82 LYS A O 1
ATOM 684 N N . ARG A 1 83 ? -0.354 3.668 -5.516 1.00 96.50 83 ARG A N 1
ATOM 685 C CA . ARG A 1 83 ? 1.112 3.729 -5.651 1.00 96.50 83 ARG A CA 1
ATOM 686 C C . ARG A 1 83 ? 1.750 2.347 -5.743 1.00 96.50 83 ARG A C 1
ATOM 688 O O . ARG A 1 83 ? 2.777 2.226 -6.408 1.00 96.50 83 ARG A O 1
ATOM 695 N N . LYS A 1 84 ? 1.169 1.321 -5.110 1.00 96.19 84 LYS A N 1
ATOM 696 C CA . LYS A 1 84 ? 1.637 -0.060 -5.276 1.00 96.19 84 LYS A CA 1
ATOM 697 C C . LYS A 1 84 ? 1.417 -0.538 -6.709 1.00 96.19 84 LYS A C 1
ATOM 699 O O . LYS A 1 84 ? 2.376 -0.977 -7.329 1.00 96.19 84 LYS A O 1
ATOM 704 N N . HIS A 1 85 ? 0.221 -0.336 -7.256 1.00 96.44 85 HIS A N 1
ATOM 705 C CA . HIS A 1 85 ? -0.083 -0.701 -8.640 1.00 96.44 85 HIS A CA 1
ATOM 706 C C . HIS A 1 85 ? 0.826 0.018 -9.654 1.00 96.44 85 HIS A C 1
ATOM 708 O O . HIS A 1 85 ? 1.461 -0.625 -10.481 1.00 96.44 85 HIS A O 1
ATOM 714 N N . GLN A 1 86 ? 0.996 1.341 -9.527 1.00 96.56 86 GLN A N 1
ATOM 715 C CA . GLN A 1 86 ? 1.916 2.109 -10.385 1.00 96.56 86 GLN A CA 1
ATOM 716 C C . GLN A 1 86 ? 3.362 1.606 -10.327 1.00 96.56 86 GLN A C 1
ATOM 718 O O . GLN A 1 86 ? 4.091 1.660 -11.316 1.00 96.56 86 GLN A O 1
ATOM 723 N N . ARG A 1 87 ? 3.806 1.170 -9.147 1.00 94.81 87 ARG A N 1
ATOM 724 C CA . ARG A 1 87 ? 5.142 0.609 -8.972 1.00 94.81 87 ARG A CA 1
ATOM 725 C C . ARG A 1 87 ? 5.267 -0.743 -9.670 1.00 94.81 87 ARG A C 1
ATOM 727 O O . ARG A 1 87 ? 6.292 -0.969 -10.302 1.00 94.81 87 ARG A O 1
ATOM 734 N N . ASP A 1 88 ? 4.269 -1.607 -9.531 1.00 94.12 88 ASP A N 1
ATOM 735 C CA . ASP A 1 88 ? 4.283 -2.943 -10.130 1.00 94.12 88 ASP A CA 1
ATOM 736 C C . ASP A 1 88 ? 4.302 -2.851 -11.656 1.00 94.12 88 ASP A C 1
ATOM 738 O O . ASP A 1 88 ? 5.204 -3.415 -12.267 1.00 94.12 88 ASP A O 1
ATOM 742 N N . MET A 1 89 ? 3.437 -2.011 -12.240 1.00 95.06 89 MET A N 1
ATOM 743 C CA . MET A 1 89 ? 3.444 -1.737 -13.683 1.00 95.06 89 MET A CA 1
ATOM 744 C C . MET A 1 89 ? 4.801 -1.224 -14.170 1.00 95.06 89 MET A C 1
ATOM 746 O O . MET A 1 89 ? 5.292 -1.655 -15.204 1.00 95.06 89 MET A O 1
ATOM 750 N N . ARG A 1 90 ? 5.451 -0.323 -13.420 1.00 92.50 90 ARG A N 1
ATOM 751 C CA . ARG A 1 90 ? 6.779 0.185 -13.798 1.00 92.50 90 ARG A CA 1
ATOM 752 C C . ARG A 1 90 ? 7.836 -0.920 -13.804 1.00 92.50 90 ARG A C 1
ATOM 754 O O . ARG A 1 90 ? 8.692 -0.931 -14.678 1.00 92.50 90 ARG A O 1
ATOM 761 N N . ILE A 1 91 ? 7.825 -1.799 -12.802 1.00 91.00 91 ILE A N 1
ATOM 762 C CA . ILE A 1 91 ? 8.792 -2.902 -12.715 1.00 91.00 91 ILE A CA 1
ATOM 763 C C . ILE A 1 91 ? 8.559 -3.887 -13.860 1.00 91.00 91 ILE A C 1
ATOM 765 O O . ILE A 1 91 ? 9.517 -4.319 -14.488 1.00 91.00 91 ILE A O 1
ATOM 769 N N . GLU A 1 92 ? 7.301 -4.203 -14.153 1.00 90.50 92 GLU A N 1
ATOM 770 C CA . GLU A 1 92 ? 6.920 -5.068 -15.268 1.00 90.50 92 GLU A CA 1
ATOM 771 C C . GLU A 1 92 ? 7.347 -4.484 -16.621 1.00 90.50 92 GLU A C 1
ATOM 773 O O . GLU A 1 92 ? 8.015 -5.162 -17.394 1.00 90.50 92 GLU A O 1
ATOM 778 N N . GLN A 1 93 ? 7.080 -3.198 -16.865 1.00 89.44 93 GLN A N 1
ATOM 779 C CA . GLN A 1 93 ? 7.509 -2.501 -18.083 1.00 89.44 93 GLN A CA 1
ATOM 780 C C . GLN A 1 93 ? 9.028 -2.511 -18.275 1.00 89.44 93 GLN A C 1
ATOM 782 O O . GLN A 1 93 ? 9.498 -2.643 -19.396 1.00 89.44 93 GLN A O 1
ATOM 787 N N . ILE A 1 94 ? 9.806 -2.367 -17.198 1.00 87.25 94 ILE A N 1
ATOM 788 C CA . ILE A 1 94 ? 11.271 -2.420 -17.284 1.00 87.25 94 ILE A CA 1
ATOM 789 C C . ILE A 1 94 ? 11.747 -3.848 -17.567 1.00 87.25 94 ILE A C 1
ATOM 791 O O . ILE A 1 94 ? 12.698 -4.028 -18.319 1.00 87.25 94 ILE A O 1
ATOM 795 N N . ARG A 1 95 ? 11.096 -4.861 -16.986 1.00 84.50 95 ARG A N 1
ATOM 796 C CA . ARG A 1 95 ? 11.460 -6.272 -17.182 1.00 84.50 95 ARG A CA 1
ATOM 797 C C . ARG A 1 95 ? 11.153 -6.789 -18.582 1.00 84.50 95 ARG A C 1
ATOM 799 O O . ARG A 1 95 ? 11.931 -7.590 -19.081 1.00 84.50 95 ARG A O 1
ATOM 806 N N . ASN A 1 96 ? 10.061 -6.313 -19.177 1.00 83.00 96 ASN A N 1
ATOM 807 C CA . ASN A 1 96 ? 9.596 -6.704 -20.512 1.00 83.00 96 ASN A CA 1
ATOM 808 C C . ASN A 1 96 ? 10.160 -5.820 -21.638 1.00 83.00 96 ASN A C 1
ATOM 810 O O . ASN A 1 96 ? 9.707 -5.931 -22.775 1.00 83.00 96 ASN A O 1
ATOM 814 N N . LYS A 1 97 ? 11.078 -4.906 -21.315 1.00 75.88 97 LYS A N 1
ATOM 815 C CA . LYS A 1 97 ? 11.808 -4.112 -22.304 1.00 75.88 97 LYS A CA 1
ATOM 816 C C . LYS A 1 97 ? 12.974 -4.911 -22.875 1.00 75.88 97 LYS A C 1
ATOM 818 O O . LYS A 1 97 ? 13.261 -4.710 -24.067 1.00 75.88 97 LYS A O 1
#

Radius of gyration: 27.44 Å; chains: 1; bounding box: 42×67×70 Å

InterPro domains:
  IPR011109 DNA-binding recombinase domain [PF07508] (47-84)

pLDDT: mean 89.95, std 12.3, range [38.16, 98.62]

Foldseek 3Di:
DDDDDPPDDDDDDDDDDDDDWPPVDDDDDQDPLLVVLLVVLCCCCPVVVDQLQVVQVVCVVVVNADPVRHGGDSVVSVVSNVVVVVVVVVVVVSGVD

Secondary structure (DSSP, 8-state):
-------SPPP-----------TTS--PPPPHHHHHHHHHHHIIIIIS---HHHHHHHHHHTT---TTSPPP-HHHHHHHHHHHHHHHHHHHHHHT-